Protein AF-A0AA46JX94-F1 (afdb_monomer)

Sequence (83 aa):
RAQQKAADRLKRPKPRKAAEGTRLWDEIAAGLRRHWSPEQIANRLRLDFPDNGDMHASVETIYQAIYLQARGELKQELKRAMR

Secondary structure (DSSP, 8-state):
---SSSSGGGGS----TT-TTSHHHHHHHHHHHTT--HHHHHHHHHHH-TT-TTT---HHHHHHHHHHHHHHHHHHHHHHHT-

Organism: Bifidobacterium longum subsp. longum (NCBI:txid1679)

Radius of gyration: 14.7 Å; Cα contacts (8 Å, |Δi|>4): 49; chains: 1; bounding box: 44×33×40 Å

Mean predicted aligned error: 9.37 Å

Foldseek 3Di:
DPPPPPVVVPPDPPPQLCAPPDPLVVLLVVCVVVVHQLCRSQVVQCVVCVPDPSNRDDSVSSVVNVVVVVVVVVVVVVVVVVD

Solvent-accessible surface area (backbone atoms only — not comparable to full-atom values): 4947 Å² total; per-residue (Å²): 139,90,76,77,78,68,67,73,62,70,81,56,87,64,87,55,77,50,33,89,93,32,72,45,26,52,54,49,51,53,30,48,76,69,71,45,52,53,60,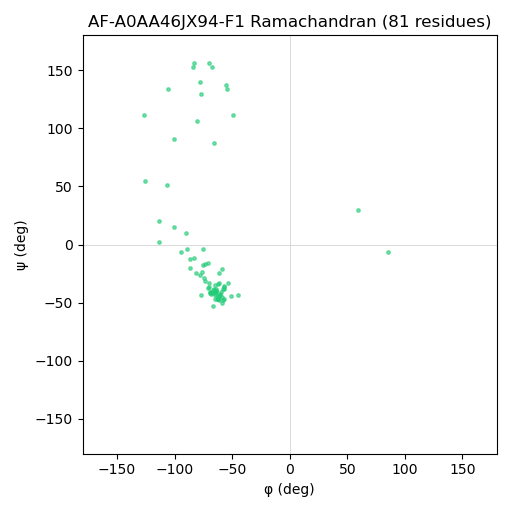54,41,26,52,46,32,41,68,78,32,72,86,40,68,84,48,53,47,54,44,70,55,47,50,50,35,55,56,52,46,56,56,47,54,54,51,53,53,52,55,61,78,76,109

Nearest PDB structures (foldseek):
  1mdm-assembly1_A  TM=7.542E-01  e=1.902E-01  Homo sapiens
  4xwj-assembly1_A  TM=2.630E-01  e=4.640E+00  Escherichia coli K-12

pLDDT: mean 77.07, std 17.72, range [38.06, 95.56]

Structure (mmCIF, N/CA/C/O backbone):
data_AF-A0AA46JX94-F1
#
_entry.id   AF-A0AA46JX94-F1
#
loop_
_atom_site.group_PDB
_atom_site.id
_atom_site.type_symbol
_atom_site.label_atom_id
_atom_site.label_alt_id
_atom_site.label_comp_id
_atom_site.label_asym_id
_atom_site.label_entity_id
_atom_site.label_seq_id
_atom_site.pdbx_PDB_ins_code
_atom_site.Cartn_x
_atom_site.Cartn_y
_atom_site.Cartn_z
_atom_site.occupancy
_atom_site.B_iso_or_equiv
_atom_site.auth_seq_id
_atom_site.auth_comp_id
_atom_site.auth_asym_id
_atom_site.auth_atom_id
_atom_site.pdbx_PDB_model_num
ATOM 1 N N . ARG A 1 1 ? 22.597 17.200 5.794 1.00 41.25 1 ARG A N 1
ATOM 2 C CA . ARG A 1 1 ? 21.466 16.813 6.680 1.00 41.25 1 ARG A CA 1
ATOM 3 C C . ARG A 1 1 ? 20.163 16.941 5.887 1.00 41.25 1 ARG A C 1
ATOM 5 O O . ARG A 1 1 ? 19.650 18.041 5.761 1.00 41.25 1 ARG A O 1
ATOM 12 N N . ALA A 1 2 ? 19.691 15.854 5.269 1.00 38.06 2 ALA A N 1
ATOM 13 C CA . ALA A 1 2 ? 18.660 15.889 4.218 1.00 38.06 2 ALA A CA 1
ATOM 14 C C . ALA A 1 2 ? 17.316 15.232 4.613 1.00 38.06 2 ALA A C 1
ATOM 16 O O . ALA A 1 2 ? 16.535 14.875 3.743 1.00 38.06 2 ALA A O 1
ATOM 17 N N . GLN A 1 3 ? 17.026 15.077 5.913 1.00 47.69 3 GLN A N 1
ATOM 18 C CA . GLN A 1 3 ? 15.847 14.327 6.394 1.00 47.69 3 GLN A CA 1
ATOM 19 C C . GLN A 1 3 ? 14.776 15.175 7.106 1.00 47.69 3 GLN A C 1
ATOM 21 O O . GLN A 1 3 ? 13.759 14.639 7.528 1.00 47.69 3 GLN A O 1
ATOM 26 N N . GLN A 1 4 ? 14.937 16.500 7.218 1.00 43.12 4 GLN A N 1
ATOM 27 C CA . GLN A 1 4 ? 14.009 17.339 8.003 1.00 43.12 4 GLN A CA 1
ATOM 28 C C . GLN A 1 4 ? 12.864 17.998 7.211 1.00 43.12 4 GLN A C 1
ATOM 30 O O . GLN A 1 4 ? 11.968 18.572 7.819 1.00 43.12 4 GLN A O 1
ATOM 35 N N . LYS A 1 5 ? 12.818 17.900 5.873 1.00 42.16 5 LYS A N 1
ATOM 36 C CA . LYS A 1 5 ? 11.763 18.562 5.066 1.00 42.16 5 LYS A CA 1
ATOM 37 C C . LYS A 1 5 ? 10.496 17.724 4.831 1.00 42.16 5 LYS A C 1
ATOM 39 O O . LYS A 1 5 ? 9.543 18.226 4.239 1.00 42.16 5 LYS A O 1
ATOM 44 N N . ALA A 1 6 ? 10.457 16.471 5.287 1.00 45.31 6 ALA A N 1
ATOM 45 C CA . ALA A 1 6 ? 9.300 15.590 5.093 1.00 45.31 6 ALA A CA 1
ATOM 46 C C . ALA A 1 6 ? 8.167 15.830 6.111 1.00 45.31 6 ALA A C 1
ATOM 48 O O . ALA A 1 6 ? 7.007 15.560 5.805 1.00 45.31 6 ALA A O 1
ATOM 49 N N . ALA A 1 7 ? 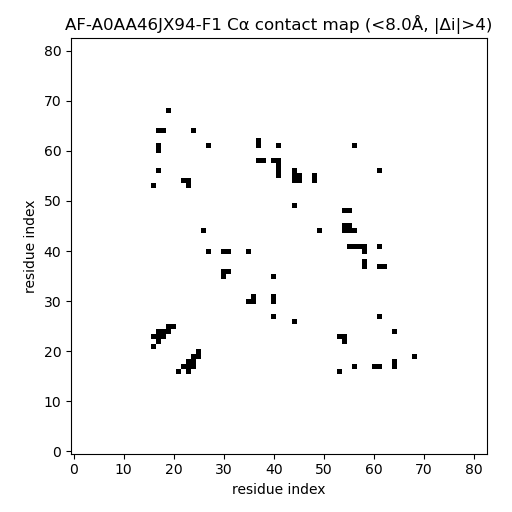8.484 16.367 7.295 1.00 48.16 7 ALA A N 1
ATOM 50 C CA . ALA A 1 7 ? 7.533 16.485 8.402 1.00 48.16 7 ALA A CA 1
ATOM 51 C C . ALA A 1 7 ? 6.467 17.579 8.193 1.00 48.16 7 ALA A C 1
ATOM 53 O O . ALA A 1 7 ? 5.329 17.421 8.628 1.00 48.16 7 ALA A O 1
ATOM 54 N N . ASP A 1 8 ? 6.794 18.662 7.482 1.00 42.84 8 ASP A N 1
ATOM 55 C CA . ASP A 1 8 ? 5.889 19.813 7.337 1.00 42.84 8 ASP A CA 1
ATOM 56 C C . ASP A 1 8 ? 4.736 19.562 6.338 1.00 42.84 8 ASP A C 1
ATOM 58 O O . ASP A 1 8 ? 3.637 20.102 6.466 1.00 42.84 8 ASP A O 1
ATOM 62 N N . ARG A 1 9 ? 4.915 18.623 5.395 1.00 45.56 9 ARG A N 1
ATOM 63 C CA . ARG A 1 9 ? 3.870 18.225 4.430 1.00 45.56 9 ARG A CA 1
ATOM 64 C C . ARG A 1 9 ? 2.763 17.344 5.026 1.00 45.56 9 ARG A C 1
ATOM 66 O O . ARG A 1 9 ? 1.808 17.037 4.316 1.00 45.56 9 ARG A O 1
ATOM 73 N N . LEU A 1 10 ? 2.846 16.948 6.301 1.00 48.97 10 LEU A N 1
ATOM 74 C CA . LEU A 1 10 ? 1.810 16.135 6.956 1.00 48.97 10 LEU A CA 1
ATOM 75 C C . LEU A 1 10 ? 0.497 16.891 7.237 1.00 48.97 10 LEU A C 1
ATOM 77 O O . LEU A 1 10 ? -0.513 16.238 7.486 1.00 48.97 10 LEU A O 1
ATOM 81 N N . LYS A 1 11 ? 0.475 18.232 7.198 1.00 45.97 11 LYS A N 1
ATOM 82 C CA . LYS A 1 11 ? -0.704 19.028 7.604 1.00 45.97 11 LYS A CA 1
ATOM 83 C C . LYS A 1 11 ? -1.782 19.208 6.532 1.00 45.97 11 LYS A C 1
ATOM 85 O O . LYS A 1 11 ? -2.885 19.633 6.856 1.00 45.97 11 LYS A O 1
ATOM 90 N N . ARG A 1 12 ? -1.513 18.867 5.271 1.00 47.00 12 ARG A N 1
ATOM 91 C CA . ARG A 1 12 ? -2.536 18.845 4.216 1.00 47.00 12 ARG A CA 1
ATOM 92 C C . ARG A 1 12 ? -2.486 17.463 3.574 1.00 47.00 12 ARG A C 1
ATOM 94 O O . ARG A 1 12 ? -1.473 17.174 2.936 1.00 47.00 12 ARG A O 1
ATOM 101 N N . PRO A 1 13 ? -3.502 16.594 3.736 1.00 48.78 13 PRO A N 1
ATOM 102 C CA . PRO A 1 13 ? -3.538 15.327 3.022 1.00 48.78 13 PRO A CA 1
ATOM 103 C C . PRO A 1 13 ? -3.689 15.641 1.532 1.00 48.78 13 PRO A C 1
ATOM 105 O O . PRO A 1 13 ? -4.787 15.760 1.003 1.00 48.78 13 PRO A O 1
ATOM 108 N N . LYS A 1 14 ? -2.561 15.851 0.848 1.00 51.28 14 LYS A N 1
ATOM 109 C CA . LYS A 1 14 ? -2.494 15.758 -0.607 1.00 51.28 14 LYS A CA 1
ATOM 110 C C . LYS A 1 14 ? -3.049 14.370 -0.944 1.00 51.28 14 LYS A C 1
ATOM 112 O O . LYS A 1 14 ? -2.649 13.439 -0.236 1.00 51.28 14 LYS A O 1
ATOM 117 N N . PRO A 1 15 ? -3.953 14.220 -1.930 1.00 53.44 15 PRO A N 1
ATOM 118 C CA . PRO A 1 15 ? -4.467 12.908 -2.308 1.00 53.44 15 PRO A CA 1
ATOM 119 C C . PRO A 1 15 ? -3.269 11.982 -2.497 1.00 53.44 15 PRO A C 1
ATOM 121 O O . PRO A 1 15 ? -2.380 12.241 -3.312 1.00 53.44 15 PRO A O 1
ATOM 124 N N . ARG A 1 16 ? -3.146 11.010 -1.591 1.00 65.56 16 ARG A N 1
ATOM 125 C CA . ARG A 1 16 ? -1.985 10.132 -1.549 1.00 65.56 16 ARG A CA 1
ATOM 126 C C . ARG A 1 16 ? -2.174 9.132 -2.675 1.00 65.56 16 ARG A C 1
ATOM 128 O O . ARG A 1 16 ? -3.224 8.516 -2.778 1.00 65.56 16 ARG A O 1
ATOM 135 N N . LYS A 1 17 ? -1.142 8.990 -3.499 1.00 70.94 17 LYS A N 1
ATOM 136 C CA . LYS A 1 17 ? -1.100 8.130 -4.688 1.00 70.94 17 LYS A CA 1
ATOM 137 C C . LYS A 1 17 ? -1.687 6.724 -4.442 1.00 70.94 17 LYS A C 1
ATOM 139 O O . LYS A 1 17 ? -2.487 6.225 -5.224 1.00 70.94 17 LYS A O 1
ATOM 144 N N . ALA A 1 18 ? -1.345 6.124 -3.300 1.00 80.94 18 ALA A N 1
ATOM 145 C CA . ALA A 1 18 ? -1.809 4.809 -2.848 1.00 80.94 18 ALA A CA 1
ATOM 146 C C . ALA A 1 18 ? -2.831 4.913 -1.695 1.00 80.94 18 ALA A C 1
ATOM 148 O O . ALA A 1 18 ? -2.621 4.344 -0.626 1.00 80.94 18 ALA A O 1
ATOM 149 N N . ALA A 1 19 ? -3.877 5.723 -1.855 1.00 82.12 19 ALA A N 1
ATOM 150 C CA . ALA A 1 19 ? -4.991 5.771 -0.907 1.00 82.12 19 ALA A CA 1
ATOM 151 C C . ALA A 1 19 ? -6.007 4.654 -1.186 1.00 82.12 19 ALA A C 1
AT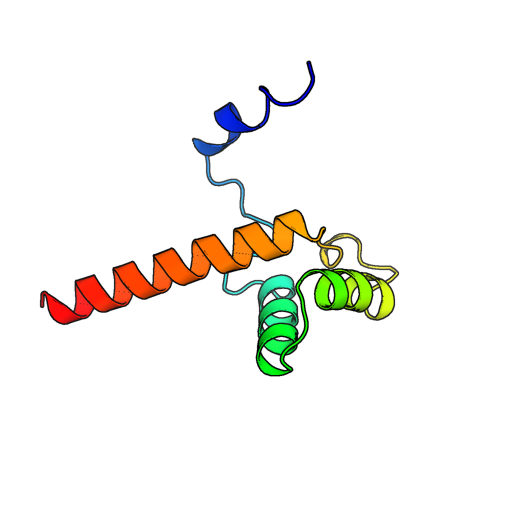OM 153 O O . ALA A 1 19 ? -6.124 4.187 -2.317 1.00 82.12 19 ALA A O 1
ATOM 154 N N . GLU A 1 20 ? -6.776 4.259 -0.173 1.00 79.00 20 GLU A N 1
ATOM 155 C CA . GLU A 1 20 ? -7.876 3.315 -0.366 1.00 79.00 20 GLU A CA 1
ATOM 156 C C . GLU A 1 20 ? -8.858 3.804 -1.443 1.00 79.00 20 GLU A C 1
ATOM 158 O O . GLU A 1 20 ? -9.183 4.990 -1.523 1.00 79.00 20 GLU A O 1
ATOM 163 N N . GLY A 1 21 ? -9.291 2.880 -2.302 1.00 81.75 21 GLY A N 1
ATOM 164 C CA . GLY A 1 21 ? -10.135 3.170 -3.461 1.00 81.75 21 GLY A CA 1
ATOM 165 C C . GLY A 1 21 ? -9.371 3.592 -4.721 1.00 81.75 21 GLY A C 1
ATOM 166 O O . GLY A 1 21 ? -9.990 3.706 -5.777 1.00 81.75 21 GLY A O 1
ATOM 167 N N . THR A 1 22 ? -8.046 3.790 -4.667 1.00 88.12 22 THR A N 1
ATOM 168 C CA . THR A 1 22 ? -7.245 3.963 -5.889 1.00 88.12 22 THR A CA 1
ATOM 169 C C . THR A 1 22 ? -6.853 2.617 -6.491 1.00 88.12 22 THR A C 1
ATOM 171 O O . THR A 1 22 ? -6.675 1.622 -5.788 1.00 88.12 22 THR A O 1
ATOM 174 N N . ARG A 1 23 ? -6.647 2.595 -7.814 1.00 90.06 23 ARG A N 1
ATOM 175 C CA . ARG A 1 23 ? -6.150 1.407 -8.524 1.00 90.06 23 ARG A CA 1
ATOM 176 C C . ARG A 1 23 ? -4.806 0.924 -7.970 1.00 90.06 23 ARG A C 1
ATOM 178 O O . ARG A 1 23 ? -4.579 -0.272 -7.864 1.00 90.06 23 ARG A O 1
ATOM 185 N N . LEU A 1 24 ? -3.935 1.851 -7.575 1.00 90.25 24 LEU A N 1
ATOM 186 C CA . LEU A 1 24 ? -2.650 1.517 -6.968 1.00 90.25 24 LEU A CA 1
ATOM 187 C C . LEU A 1 24 ? -2.812 0.789 -5.625 1.00 90.25 24 LEU A C 1
ATOM 189 O O . LEU A 1 24 ? -2.049 -0.128 -5.333 1.00 90.25 24 LEU A O 1
ATOM 193 N N . TRP A 1 25 ? -3.796 1.177 -4.808 1.00 91.25 25 TRP A N 1
ATOM 194 C CA . TRP A 1 25 ? -4.085 0.468 -3.563 1.00 91.25 25 TRP A CA 1
ATOM 195 C C . TRP A 1 25 ? -4.613 -0.944 -3.810 1.00 91.25 25 TRP A C 1
ATOM 197 O O . TRP A 1 25 ? -4.204 -1.860 -3.103 1.00 91.25 25 TRP A O 1
ATOM 207 N N . ASP A 1 26 ? -5.463 -1.135 -4.821 1.00 91.75 26 ASP A N 1
ATOM 208 C CA . ASP A 1 26 ? -5.981 -2.463 -5.161 1.00 91.75 26 ASP A CA 1
ATOM 209 C C . ASP A 1 26 ? -4.853 -3.438 -5.536 1.00 91.75 26 ASP A C 1
ATOM 211 O O . ASP A 1 26 ? -4.787 -4.543 -4.997 1.00 91.75 26 ASP A O 1
ATOM 215 N N . GLU A 1 27 ? -3.881 -2.989 -6.336 1.00 93.88 27 GLU A N 1
ATOM 216 C CA . GLU A 1 27 ? -2.701 -3.790 -6.688 1.00 93.88 27 GLU A CA 1
ATOM 217 C C . GLU A 1 27 ? -1.813 -4.096 -5.471 1.00 93.88 27 GLU A C 1
ATOM 219 O O . GLU A 1 27 ? -1.329 -5.219 -5.303 1.00 93.88 27 GLU A O 1
ATOM 224 N N . ILE A 1 28 ? -1.620 -3.116 -4.579 1.00 91.62 28 ILE A N 1
ATOM 225 C CA . ILE A 1 28 ? -0.888 -3.327 -3.323 1.00 91.62 28 ILE A CA 1
ATOM 226 C C . ILE A 1 28 ? -1.619 -4.360 -2.456 1.00 91.62 28 ILE A C 1
ATOM 228 O O . ILE A 1 28 ? -0.996 -5.303 -1.967 1.00 91.62 28 ILE A O 1
ATOM 232 N N . ALA A 1 29 ? -2.937 -4.230 -2.294 1.00 91.19 29 ALA A N 1
ATOM 233 C CA . ALA A 1 29 ? -3.757 -5.149 -1.514 1.00 91.19 29 ALA A CA 1
ATOM 234 C C . ALA A 1 29 ? -3.769 -6.560 -2.123 1.00 91.19 29 ALA A C 1
ATOM 236 O O . ALA A 1 29 ? -3.672 -7.548 -1.393 1.00 91.19 29 ALA A O 1
ATOM 237 N N . ALA A 1 30 ? -3.830 -6.677 -3.451 1.00 93.56 30 ALA A N 1
ATOM 238 C CA . ALA A 1 30 ? -3.694 -7.942 -4.164 1.00 93.56 30 ALA A CA 1
ATOM 239 C C . ALA A 1 30 ? -2.326 -8.596 -3.912 1.00 93.56 30 ALA A C 1
ATOM 241 O O . ALA A 1 30 ? -2.265 -9.798 -3.653 1.00 93.56 30 ALA A O 1
ATOM 242 N N . GLY A 1 31 ? -1.242 -7.816 -3.918 1.00 93.62 31 GLY A N 1
ATOM 243 C CA . GLY A 1 31 ? 0.096 -8.294 -3.566 1.00 93.62 31 GLY A CA 1
ATOM 244 C C . GLY A 1 31 ? 0.188 -8.801 -2.124 1.00 93.62 31 GLY A C 1
ATOM 245 O O . GLY A 1 31 ? 0.710 -9.888 -1.879 1.00 93.62 31 GLY A O 1
ATOM 246 N N . LEU A 1 32 ? -0.394 -8.071 -1.170 1.00 91.44 32 LEU A N 1
ATOM 247 C CA . LEU A 1 32 ? -0.430 -8.482 0.239 1.00 91.44 32 LEU A CA 1
ATOM 248 C C . LEU A 1 32 ? -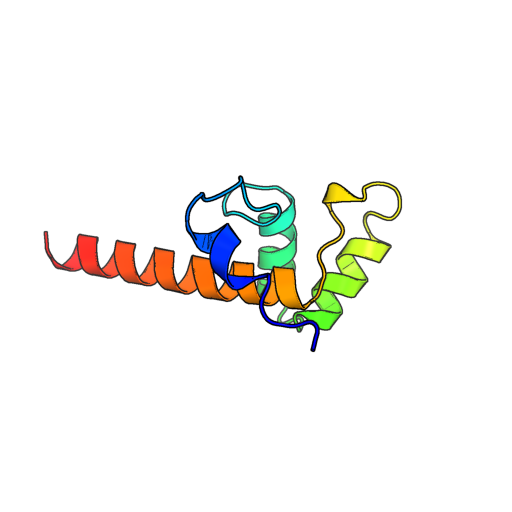1.237 -9.766 0.456 1.00 91.44 32 LEU A C 1
ATOM 250 O O . LEU A 1 32 ? -0.791 -10.642 1.193 1.00 91.44 32 LEU A O 1
ATOM 254 N N . ARG A 1 33 ? -2.376 -9.933 -0.231 1.00 92.62 33 ARG A N 1
ATOM 255 C CA . ARG A 1 33 ? -3.165 -11.184 -0.214 1.00 92.62 33 ARG A CA 1
ATOM 256 C C . ARG A 1 33 ? -2.382 -12.384 -0.757 1.00 92.62 33 ARG A C 1
ATOM 258 O O . ARG A 1 33 ? -2.677 -13.518 -0.400 1.00 92.62 33 ARG A O 1
ATOM 265 N N . ARG A 1 34 ? -1.380 -12.140 -1.604 1.00 94.06 34 ARG A N 1
ATOM 266 C CA . ARG A 1 34 ? -0.446 -13.149 -2.132 1.00 94.06 34 ARG A CA 1
ATOM 267 C C . ARG A 1 34 ? 0.806 -13.321 -1.263 1.00 94.06 34 ARG A C 1
ATOM 269 O O . ARG A 1 34 ? 1.737 -13.996 -1.689 1.00 94.06 34 ARG A O 1
ATOM 276 N N . HIS A 1 35 ? 0.834 -12.726 -0.067 1.00 92.69 35 HIS A N 1
ATOM 277 C CA . HIS A 1 35 ? 1.968 -12.746 0.862 1.00 92.69 35 HIS A CA 1
ATOM 278 C C . HIS A 1 35 ? 3.262 -12.149 0.288 1.00 92.69 35 HIS A C 1
ATOM 280 O O . HIS A 1 35 ? 4.361 -12.548 0.668 1.00 92.69 35 HIS A O 1
ATOM 286 N N . TRP A 1 36 ? 3.154 -11.183 -0.626 1.00 94.69 36 TRP A N 1
ATOM 287 C CA . TRP A 1 36 ? 4.325 -10.479 -1.140 1.00 94.69 36 TRP A CA 1
ATOM 288 C C . TRP A 1 36 ? 4.836 -9.432 -0.153 1.00 94.69 36 TRP A C 1
ATOM 290 O O . TRP A 1 36 ? 4.064 -8.675 0.440 1.00 94.69 36 TRP A O 1
ATOM 300 N N . SER A 1 37 ? 6.159 -9.333 -0.043 1.00 92.31 37 SER A N 1
ATOM 301 C CA . SER A 1 37 ? 6.824 -8.249 0.678 1.00 92.31 37 SER A CA 1
ATOM 302 C C . SER A 1 37 ? 6.629 -6.906 -0.047 1.00 92.31 37 SER A C 1
ATOM 304 O O . SER A 1 37 ? 6.532 -6.883 -1.277 1.00 92.31 37 SER A O 1
ATOM 306 N N . PRO A 1 38 ? 6.660 -5.757 0.655 1.00 91.06 38 PRO A N 1
ATOM 307 C CA . PRO A 1 38 ? 6.530 -4.430 0.036 1.00 91.06 38 PRO A CA 1
ATOM 308 C C . PRO A 1 38 ? 7.523 -4.168 -1.106 1.00 91.06 38 PRO A C 1
ATOM 310 O O . PRO A 1 38 ? 7.181 -3.514 -2.088 1.00 91.06 38 PRO A O 1
ATOM 313 N N . GLU A 1 39 ? 8.732 -4.725 -1.017 1.00 92.75 39 GLU A N 1
ATOM 314 C CA . GLU A 1 39 ? 9.739 -4.679 -2.084 1.00 92.75 39 GLU A CA 1
ATOM 315 C C . GLU A 1 39 ? 9.320 -5.466 -3.331 1.00 92.75 39 GLU A C 1
ATOM 317 O O . GLU A 1 39 ? 9.464 -4.980 -4.453 1.00 92.75 39 GLU A O 1
ATOM 322 N N . GLN A 1 40 ? 8.738 -6.654 -3.145 1.00 95.56 40 GLN A N 1
ATOM 323 C CA . GLN A 1 40 ? 8.221 -7.468 -4.245 1.00 95.56 40 GLN A CA 1
ATOM 324 C C . GLN A 1 40 ? 7.042 -6.775 -4.926 1.00 95.56 40 GLN A C 1
ATOM 326 O O . GLN A 1 40 ? 6.981 -6.755 -6.152 1.00 95.56 40 GLN A O 1
ATOM 331 N N . ILE A 1 41 ? 6.152 -6.153 -4.149 1.00 94.00 41 ILE A N 1
ATOM 332 C CA . ILE A 1 41 ? 5.029 -5.368 -4.674 1.00 94.00 41 ILE A CA 1
ATOM 333 C C . ILE A 1 41 ? 5.551 -4.173 -5.486 1.00 94.00 41 ILE A C 1
ATOM 335 O O . ILE A 1 41 ? 5.118 -3.977 -6.617 1.00 94.00 41 ILE A O 1
ATOM 339 N N . ALA A 1 42 ? 6.524 -3.413 -4.968 1.00 92.25 42 ALA A N 1
ATOM 340 C CA . ALA A 1 42 ? 7.122 -2.282 -5.687 1.00 92.25 42 ALA A CA 1
ATOM 341 C C . ALA A 1 42 ? 7.755 -2.707 -7.019 1.00 92.25 42 ALA A C 1
ATOM 343 O O . ALA A 1 42 ? 7.553 -2.058 -8.049 1.00 92.25 42 ALA A O 1
ATOM 344 N N . ASN A 1 43 ? 8.509 -3.808 -7.007 1.00 94.25 43 ASN A N 1
ATOM 345 C CA . ASN A 1 43 ? 9.124 -4.341 -8.214 1.00 94.25 43 ASN A CA 1
ATOM 346 C C . ASN A 1 43 ? 8.061 -4.814 -9.212 1.00 94.25 43 ASN A C 1
ATOM 348 O O . ASN A 1 43 ? 8.137 -4.503 -10.398 1.00 94.25 43 ASN A O 1
ATOM 352 N N . ARG A 1 44 ? 7.029 -5.509 -8.725 1.00 94.81 44 ARG A N 1
ATOM 353 C CA . ARG A 1 44 ? 5.946 -6.016 -9.563 1.00 94.81 44 ARG A CA 1
ATOM 354 C C . ARG A 1 44 ? 5.155 -4.888 -10.225 1.00 94.81 44 ARG A C 1
ATOM 356 O O . ARG A 1 44 ? 4.943 -4.942 -11.429 1.00 94.81 44 ARG A O 1
ATOM 363 N N . LEU A 1 45 ? 4.835 -3.825 -9.488 1.00 93.12 45 LEU A N 1
ATOM 364 C CA . LEU A 1 45 ? 4.172 -2.636 -10.030 1.00 93.12 45 LEU A CA 1
ATOM 365 C C . LEU A 1 45 ? 4.957 -1.995 -11.185 1.00 93.12 45 LEU A C 1
ATOM 367 O O . LEU A 1 45 ? 4.363 -1.552 -12.163 1.00 93.12 45 LEU A O 1
A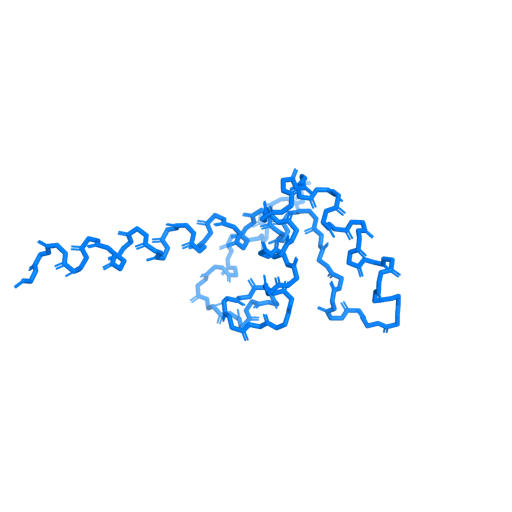TOM 371 N N . ARG A 1 46 ? 6.293 -1.962 -11.105 1.00 91.69 46 ARG A N 1
ATOM 372 C CA . ARG A 1 46 ? 7.138 -1.445 -12.197 1.00 91.69 46 ARG A CA 1
ATOM 373 C C . ARG A 1 46 ? 7.148 -2.368 -13.415 1.00 91.69 46 ARG A C 1
ATOM 375 O O . ARG A 1 46 ? 7.259 -1.873 -14.531 1.00 91.69 46 ARG A O 1
ATOM 382 N N . LEU A 1 47 ? 7.051 -3.681 -13.198 1.00 93.12 47 LEU A N 1
ATOM 383 C CA . LEU A 1 47 ? 7.046 -4.688 -14.261 1.00 93.12 47 LEU A CA 1
ATOM 384 C C . LEU A 1 47 ? 5.696 -4.785 -14.982 1.00 93.12 47 LEU A C 1
ATOM 386 O O . LEU A 1 47 ? 5.686 -4.873 -16.204 1.00 93.12 47 LEU A O 1
ATOM 390 N N . ASP A 1 48 ? 4.576 -4.763 -14.255 1.00 92.88 48 ASP A N 1
ATOM 391 C CA . ASP A 1 48 ? 3.236 -4.851 -14.857 1.00 92.88 48 ASP A CA 1
ATOM 392 C C . ASP A 1 48 ? 2.781 -3.515 -15.469 1.00 92.88 48 ASP A C 1
ATOM 394 O O . ASP A 1 48 ? 1.985 -3.503 -16.406 1.00 92.88 48 ASP A O 1
ATOM 398 N N . PHE A 1 49 ? 3.297 -2.382 -14.978 1.00 92.50 49 PHE A N 1
ATOM 399 C CA . PHE A 1 49 ? 2.900 -1.048 -15.438 1.00 92.50 49 PHE A CA 1
ATOM 400 C C . PHE A 1 49 ? 4.090 -0.188 -15.889 1.00 92.50 49 PHE A C 1
ATOM 402 O O . PHE A 1 49 ? 4.242 0.926 -15.392 1.00 92.50 49 PHE A O 1
ATOM 409 N N . PRO A 1 50 ? 4.941 -0.635 -16.829 1.00 91.62 50 PRO A N 1
ATOM 410 C CA . PRO A 1 50 ? 6.184 0.065 -17.169 1.00 91.62 50 PRO A CA 1
ATOM 411 C C . PRO A 1 50 ? 5.957 1.488 -17.705 1.00 91.62 50 PRO A C 1
ATOM 413 O O . PRO A 1 50 ? 6.750 2.378 -17.413 1.00 91.62 50 PRO A O 1
ATOM 416 N N . ASP A 1 51 ? 4.854 1.708 -18.424 1.00 92.31 51 ASP A N 1
ATOM 417 C CA . ASP A 1 51 ? 4.499 2.997 -19.036 1.00 92.31 51 ASP A CA 1
ATOM 418 C C . ASP A 1 51 ? 3.725 3.931 -18.085 1.00 92.31 51 ASP A C 1
ATOM 420 O O . ASP A 1 51 ? 3.717 5.150 -18.243 1.00 92.31 51 ASP A O 1
ATOM 424 N N . ASN A 1 52 ? 3.108 3.381 -17.033 1.00 88.81 52 ASN A N 1
ATOM 425 C CA . ASN A 1 52 ? 2.292 4.167 -16.115 1.00 88.81 52 ASN A CA 1
ATOM 426 C C . ASN A 1 52 ? 3.054 4.505 -14.830 1.00 88.81 52 ASN A C 1
ATOM 428 O O . ASN A 1 52 ? 2.975 3.801 -13.820 1.00 88.81 52 ASN A O 1
ATOM 432 N N . GLY A 1 53 ? 3.736 5.651 -14.846 1.00 85.44 53 GLY A N 1
ATOM 433 C CA . GLY A 1 53 ? 4.455 6.173 -13.684 1.00 85.44 53 GLY A CA 1
ATOM 434 C C . GLY A 1 53 ? 3.569 6.416 -12.455 1.00 85.44 53 GLY A C 1
ATOM 435 O O . GLY A 1 53 ? 4.080 6.418 -11.333 1.00 85.44 53 GLY A O 1
ATOM 436 N N . ASP A 1 54 ? 2.248 6.565 -12.609 1.00 86.00 54 ASP A N 1
ATOM 437 C CA . ASP A 1 54 ? 1.320 6.672 -11.475 1.00 86.00 54 ASP A CA 1
ATOM 438 C C . ASP A 1 54 ? 1.069 5.324 -10.774 1.00 86.00 54 ASP A C 1
ATOM 440 O O . ASP A 1 54 ? 0.701 5.279 -9.605 1.00 86.00 54 ASP A O 1
ATOM 444 N N . MET A 1 55 ? 1.387 4.205 -11.420 1.00 90.31 55 MET A N 1
ATOM 445 C CA . MET A 1 55 ? 1.360 2.887 -10.779 1.00 90.31 55 MET A CA 1
ATOM 446 C C . MET A 1 55 ? 2.675 2.566 -10.060 1.00 90.31 55 MET A C 1
ATOM 448 O O . MET A 1 55 ? 2.746 1.638 -9.260 1.00 90.31 55 MET A O 1
ATOM 452 N N . HIS A 1 56 ? 3.735 3.348 -10.289 1.00 90.44 56 HIS A N 1
ATOM 453 C CA . HIS A 1 56 ? 5.031 3.110 -9.655 1.00 90.44 56 HIS A CA 1
ATOM 454 C C . HIS A 1 56 ? 5.041 3.656 -8.229 1.00 90.44 56 HIS A C 1
ATOM 456 O O . HIS A 1 56 ? 5.121 4.869 -8.007 1.00 90.44 56 HIS A O 1
ATOM 462 N N . ALA A 1 57 ? 4.993 2.763 -7.246 1.00 87.69 57 ALA A N 1
ATOM 463 C CA . AL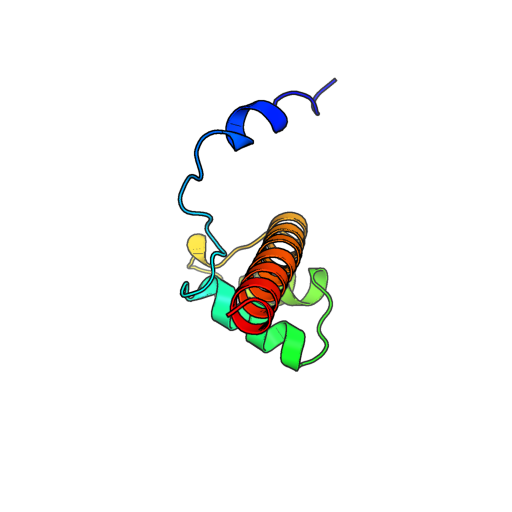A A 1 57 ? 5.166 3.105 -5.841 1.00 87.69 57 ALA A CA 1
ATOM 464 C C . ALA A 1 57 ? 6.540 2.653 -5.338 1.00 87.69 57 ALA A C 1
ATOM 466 O O . ALA A 1 57 ? 6.954 1.518 -5.569 1.00 87.69 57 ALA A O 1
ATOM 467 N N . SER A 1 58 ? 7.237 3.528 -4.610 1.00 88.38 58 SER A N 1
ATOM 468 C CA . SER A 1 58 ? 8.419 3.117 -3.848 1.00 88.38 58 SER A CA 1
ATOM 469 C C . SER A 1 58 ? 8.006 2.243 -2.666 1.00 88.38 58 SER A C 1
ATOM 471 O O . SER A 1 58 ? 6.905 2.386 -2.132 1.00 88.38 58 SER A O 1
ATOM 473 N N . VAL A 1 59 ? 8.933 1.419 -2.184 1.00 87.44 59 VAL A N 1
ATOM 474 C CA . VAL A 1 59 ? 8.752 0.561 -1.002 1.00 87.44 59 VAL A CA 1
ATOM 475 C C . VAL A 1 59 ? 8.235 1.363 0.201 1.00 87.44 59 VAL A C 1
ATOM 477 O O . VAL A 1 59 ? 7.257 0.981 0.836 1.00 87.44 59 VAL A O 1
ATOM 480 N N . GLU A 1 60 ? 8.801 2.548 0.452 1.00 88.00 60 GLU A N 1
ATOM 481 C CA . GLU A 1 60 ? 8.344 3.457 1.516 1.00 88.00 60 GLU A CA 1
ATOM 482 C C . GLU A 1 60 ? 6.899 3.952 1.323 1.00 88.00 60 GLU A C 1
ATOM 484 O O . GLU A 1 60 ? 6.172 4.149 2.295 1.00 88.00 60 GLU A O 1
ATOM 489 N N . THR A 1 61 ? 6.456 4.148 0.074 1.00 88.00 61 THR A N 1
ATOM 490 C CA . THR A 1 61 ? 5.068 4.547 -0.232 1.00 88.00 61 THR A CA 1
ATOM 491 C C . THR A 1 61 ? 4.103 3.416 0.093 1.00 88.00 61 THR A C 1
ATOM 493 O O . THR A 1 61 ? 3.052 3.666 0.679 1.00 88.00 61 THR A O 1
ATOM 496 N N . ILE A 1 62 ? 4.486 2.181 -0.232 1.00 89.50 62 ILE A N 1
ATOM 497 C CA . ILE A 1 62 ? 3.708 0.979 0.075 1.00 89.50 62 ILE A CA 1
ATOM 498 C C . ILE A 1 62 ? 3.617 0.791 1.593 1.00 89.50 62 ILE A C 1
ATOM 500 O O . ILE A 1 62 ? 2.517 0.651 2.117 1.00 89.50 62 ILE A O 1
ATOM 504 N N . TYR A 1 63 ? 4.732 0.903 2.324 1.00 88.75 63 TYR A N 1
ATOM 505 C CA . TYR A 1 63 ? 4.723 0.851 3.792 1.00 88.75 63 TYR A CA 1
ATOM 506 C C . TYR A 1 63 ? 3.815 1.910 4.418 1.00 88.75 63 TYR A C 1
ATOM 508 O O . TYR A 1 63 ? 3.018 1.593 5.302 1.00 88.75 63 TYR A O 1
ATOM 516 N N . GLN A 1 64 ? 3.905 3.164 3.964 1.00 85.06 64 GLN A N 1
ATOM 517 C CA . GLN A 1 64 ? 3.041 4.219 4.489 1.00 85.06 64 GLN A CA 1
ATOM 518 C C . GLN A 1 64 ? 1.568 3.967 4.174 1.00 85.06 64 GLN A C 1
ATOM 520 O O . GLN A 1 64 ? 0.732 4.190 5.047 1.00 85.06 64 GLN A O 1
ATOM 525 N N . ALA A 1 65 ? 1.245 3.490 2.971 1.00 85.69 65 ALA A N 1
ATOM 526 C CA . ALA A 1 65 ? -0.122 3.146 2.599 1.00 85.69 65 ALA A CA 1
ATOM 527 C C . ALA A 1 65 ? -0.686 2.033 3.501 1.00 85.69 65 ALA A C 1
ATOM 529 O O . ALA A 1 65 ? -1.755 2.209 4.083 1.00 85.69 65 ALA A O 1
ATOM 530 N N . ILE A 1 66 ? 0.074 0.952 3.714 1.00 86.38 66 ILE A N 1
ATOM 531 C CA . ILE A 1 66 ? -0.314 -0.160 4.598 1.00 86.38 66 ILE A CA 1
ATOM 532 C C . ILE A 1 66 ? -0.551 0.332 6.028 1.00 86.38 66 ILE A C 1
ATOM 534 O O . ILE A 1 66 ? -1.592 0.060 6.624 1.00 86.38 66 ILE A O 1
ATOM 538 N N . TYR A 1 67 ? 0.400 1.088 6.580 1.00 83.38 67 TYR A N 1
ATOM 539 C CA . TYR A 1 67 ? 0.331 1.551 7.965 1.00 83.38 67 TYR A CA 1
ATOM 540 C C . TYR A 1 67 ? -0.823 2.533 8.202 1.00 83.38 67 TYR A C 1
ATOM 542 O O . TYR A 1 67 ? -1.483 2.500 9.242 1.00 83.38 67 TYR A O 1
ATOM 550 N N . LEU A 1 68 ? -1.083 3.422 7.241 1.00 75.94 68 LEU A N 1
ATOM 551 C CA . LEU A 1 68 ? -2.182 4.378 7.330 1.00 75.94 68 LEU A CA 1
ATOM 552 C C . LEU A 1 68 ? -3.541 3.684 7.230 1.00 75.94 68 LEU A C 1
ATOM 554 O O . LEU A 1 68 ? -4.426 4.026 8.017 1.00 75.94 68 LEU A O 1
ATOM 558 N N . GLN A 1 69 ? -3.691 2.705 6.333 1.00 74.81 69 GLN A N 1
ATOM 559 C CA . GLN A 1 69 ? -4.952 1.982 6.192 1.00 74.81 69 GLN A CA 1
ATOM 560 C C . GLN A 1 69 ? -5.247 1.107 7.409 1.00 74.81 69 GLN A C 1
ATOM 562 O O . GLN A 1 69 ? -6.354 1.160 7.936 1.00 74.81 69 GLN 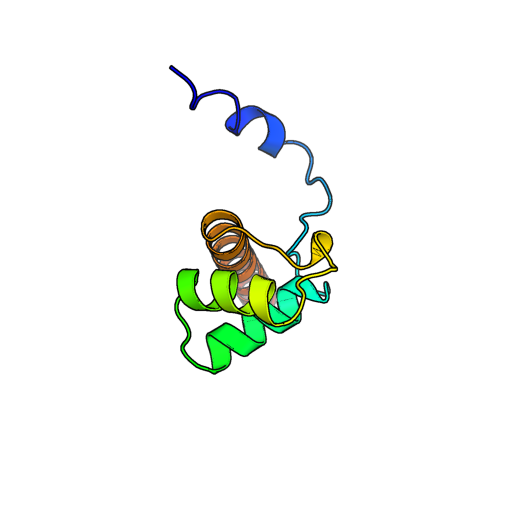A O 1
ATOM 567 N N . ALA A 1 70 ? -4.248 0.397 7.942 1.00 73.75 70 ALA A N 1
ATOM 568 C CA . ALA A 1 70 ? -4.413 -0.387 9.167 1.00 73.75 70 ALA A CA 1
ATOM 569 C C . ALA A 1 70 ? -4.897 0.475 10.352 1.00 73.75 70 ALA A C 1
ATOM 571 O O . ALA A 1 70 ? -5.715 0.041 11.160 1.00 73.75 70 ALA A O 1
ATOM 572 N N . ARG A 1 71 ? -4.444 1.736 10.443 1.00 71.38 71 ARG A N 1
ATOM 573 C CA . ARG A 1 71 ? -4.938 2.692 11.453 1.00 71.38 71 ARG A CA 1
ATOM 574 C C . ARG A 1 71 ? -6.337 3.230 11.148 1.00 71.38 71 ARG A C 1
ATOM 576 O O . ARG A 1 71 ? -7.026 3.629 12.086 1.00 71.38 71 ARG A O 1
ATOM 583 N N . GLY A 1 72 ? -6.725 3.309 9.877 1.00 65.81 72 GLY A N 1
ATOM 584 C CA . GLY A 1 72 ? -8.072 3.680 9.444 1.00 65.81 72 GLY A CA 1
ATOM 585 C C . GLY A 1 72 ? -9.093 2.619 9.842 1.00 65.81 72 GLY A C 1
ATOM 586 O O . GLY A 1 72 ? -10.039 2.936 10.559 1.00 65.81 72 GLY A O 1
ATOM 587 N N . GLU A 1 73 ? -8.828 1.365 9.480 1.00 65.19 73 GLU A N 1
ATOM 588 C CA . GLU A 1 73 ? -9.666 0.210 9.825 1.00 65.19 73 GLU A CA 1
ATOM 589 C C . GLU A 1 73 ? -9.828 0.071 11.342 1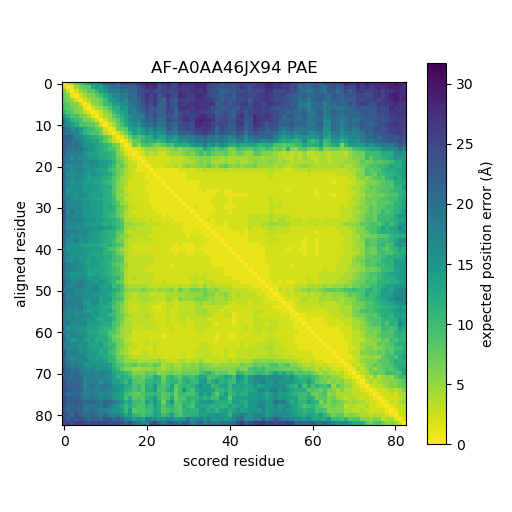.00 65.19 73 GLU A C 1
ATOM 591 O O . GLU A 1 73 ? -10.952 0.058 11.839 1.00 65.19 73 GLU A O 1
ATOM 596 N N . LEU A 1 74 ? -8.731 0.144 12.106 1.00 63.16 74 LEU A N 1
ATOM 597 C CA . LEU A 1 74 ? -8.789 0.071 13.570 1.00 63.16 74 LEU A CA 1
ATOM 598 C C . LEU A 1 74 ? -9.675 1.170 14.187 1.00 63.16 74 LEU A C 1
ATOM 600 O O . LEU A 1 74 ? -10.405 0.935 15.149 1.00 63.16 74 LEU A O 1
ATOM 604 N N . LYS A 1 75 ? -9.643 2.392 13.638 1.00 61.38 75 LYS A N 1
ATOM 605 C CA . LYS A 1 75 ? -10.517 3.486 14.097 1.00 61.38 75 LYS A CA 1
ATOM 606 C C . LYS A 1 75 ? -11.980 3.253 13.730 1.00 61.38 75 LYS A C 1
ATOM 608 O O . LYS A 1 75 ? -12.860 3.627 14.504 1.00 61.38 75 LYS A O 1
ATOM 613 N N . GLN A 1 76 ? -12.243 2.676 12.561 1.00 63.88 76 GLN A N 1
ATOM 614 C CA . GLN A 1 76 ? -13.596 2.367 12.102 1.00 63.88 76 GLN A CA 1
ATOM 615 C C . GLN A 1 76 ? -14.214 1.240 12.936 1.00 63.88 76 GLN A C 1
ATOM 617 O O . GLN A 1 76 ? -15.375 1.351 13.331 1.00 63.88 76 GLN A O 1
ATOM 622 N N . GLU A 1 77 ? -13.436 0.212 13.275 1.00 65.19 77 GLU A N 1
ATOM 623 C CA . GLU A 1 77 ? -13.857 -0.865 14.175 1.00 65.19 77 GLU A CA 1
ATOM 624 C C . GLU A 1 77 ? -14.163 -0.345 15.584 1.00 65.19 77 GLU A C 1
ATOM 626 O O . GLU A 1 77 ? -15.244 -0.607 16.110 1.00 65.19 77 GLU A O 1
ATOM 631 N N . LEU A 1 78 ? -13.290 0.491 16.158 1.00 67.69 78 LEU A N 1
ATOM 632 C CA . LEU A 1 78 ? -13.541 1.125 17.459 1.00 67.69 78 LEU A CA 1
ATOM 633 C C . LEU A 1 78 ? -14.813 1.984 17.453 1.00 67.69 78 LEU A C 1
ATOM 635 O O . LEU A 1 78 ? -15.602 1.935 18.394 1.00 67.69 78 LEU A O 1
ATOM 639 N N . LYS A 1 79 ? -15.055 2.743 16.379 1.00 68.38 79 LYS A N 1
ATOM 640 C CA . LYS A 1 79 ? -16.274 3.550 16.237 1.00 68.38 79 LYS A CA 1
ATOM 641 C C . LYS A 1 79 ? -17.540 2.690 16.158 1.00 68.38 79 LYS A C 1
ATOM 643 O O . LYS A 1 79 ? -18.581 3.123 16.643 1.00 68.38 79 LYS A O 1
ATOM 648 N N . ARG A 1 80 ? -17.469 1.506 15.539 1.00 69.94 80 ARG A N 1
ATOM 649 C CA . ARG A 1 80 ? -18.585 0.545 15.495 1.00 69.94 80 ARG A CA 1
ATOM 650 C C . ARG A 1 80 ? -18.835 -0.100 16.857 1.00 69.94 80 ARG A C 1
ATOM 652 O O . ARG A 1 80 ? -19.987 -0.286 17.206 1.00 69.94 80 ARG A O 1
AT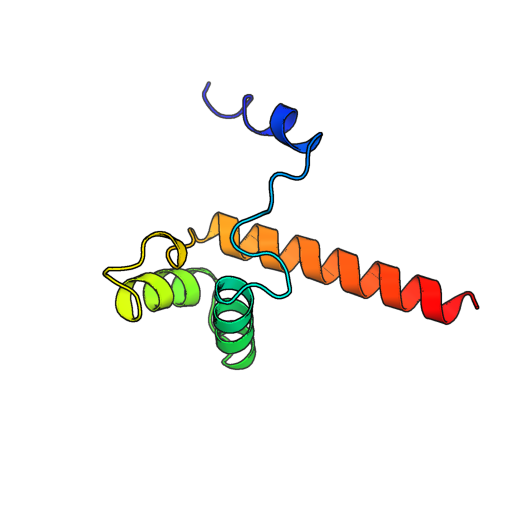OM 659 N N . ALA A 1 81 ? -17.782 -0.392 17.619 1.00 67.62 81 ALA A N 1
ATOM 660 C CA . ALA A 1 81 ? -17.888 -1.008 18.944 1.00 67.62 81 ALA A CA 1
ATOM 661 C C . ALA A 1 81 ? -18.391 -0.054 20.048 1.00 67.62 81 ALA A C 1
ATOM 663 O O . ALA A 1 81 ? -18.786 -0.510 21.116 1.00 67.62 81 ALA A O 1
ATOM 664 N N . MET A 1 82 ? -18.361 1.263 19.815 1.00 66.50 82 MET A N 1
ATOM 665 C CA . MET A 1 82 ? -18.818 2.297 20.760 1.00 66.50 82 MET A CA 1
ATOM 666 C C . MET A 1 82 ? -20.218 2.855 20.441 1.00 66.50 82 MET A C 1
ATOM 668 O O . MET A 1 82 ? -20.576 3.921 20.942 1.00 66.50 82 MET A O 1
ATOM 672 N N . ARG A 1 83 ? -20.992 2.188 19.581 1.00 52.38 83 ARG A N 1
ATOM 673 C CA . ARG A 1 83 ? -22.347 2.592 19.186 1.00 52.38 83 ARG A CA 1
ATOM 674 C C . ARG A 1 83 ? -23.339 1.481 19.488 1.00 52.38 83 ARG A C 1
ATOM 676 O O . ARG A 1 83 ? -24.500 1.842 19.771 1.00 52.38 83 ARG A O 1
#